Protein AF-A0A7J0CEJ4-F1 (afdb_monomer)

Radius of gyration: 19.07 Å; Cα contacts (8 Å, |Δi|>4): 218; chains: 1; bounding box: 50×30×47 Å

Secondary structure (DSSP, 8-state):
-HHHHHHHHHTT-SSPPP-SS---HHHHHHHHHHHHHTTS--SS---HHHHHHHHHHHHHHSPPP-SS---HHHHHHHHHHTT----S--SHHHHHHHHHHHHHHH-------S---HHHHHHHHHHHHHHH-----------HHHHHHHHHHHHTT--

Organism: NCBI:txid284028

InterPro domains:
  IPR002477 Peptidoglycan binding-like [PF01471] (6-53)
  IPR036365 PGBD-like superfamily [SSF47090] (5-55)
  IPR036365 PGBD-like superfamily [SSF47090] (94-152)
  IPR036366 PGBD superfamily [G3DSA:1.10.101.10] (2-55)
  IPR036366 PGBD superfamily [G3DSA:1.10.101.10] (56-94)
  IPR036366 PGBD superfamily [G3DSA:1.10.101.10] (95-155)

Nearest PDB structures (foldseek):
  5ao7-assembly1_A  TM=8.313E-01  e=5.476E-01  Pseudomonas aeruginosa

Structure (mmCIF, N/CA/C/O backbone):
data_AF-A0A7J0CEJ4-F1
#
_entry.id   AF-A0A7J0CEJ4-F1
#
loop_
_atom_site.group_PDB
_atom_site.id
_atom_site.type_symbol
_atom_site.label_atom_id
_atom_site.label_alt_id
_atom_site.label_comp_id
_atom_site.label_asym_id
_atom_site.label_entity_id
_atom_site.label_seq_id
_atom_site.pdbx_PDB_ins_code
_atom_site.Cartn_x
_atom_site.Cartn_y
_atom_site.Cartn_z
_atom_site.occupancy
_atom_site.B_iso_or_equiv
_atom_site.auth_seq_id
_atom_site.auth_comp_id
_atom_site.auth_asym_id
_atom_site.auth_atom_id
_atom_site.pdbx_PDB_model_num
ATOM 1 N N . MET A 1 1 ? 24.566 -3.683 -19.882 1.00 63.44 1 MET A N 1
ATOM 2 C CA . MET A 1 1 ? 24.357 -5.088 -20.297 1.00 63.44 1 MET A CA 1
ATOM 3 C C . MET A 1 1 ? 24.569 -6.061 -19.138 1.00 63.44 1 MET A C 1
ATOM 5 O O . MET A 1 1 ? 23.649 -6.805 -18.834 1.00 63.44 1 MET A O 1
ATOM 9 N N . ALA A 1 2 ? 25.689 -5.999 -18.405 1.00 83.50 2 ALA A N 1
ATOM 10 C CA . ALA A 1 2 ? 25.857 -6.785 -17.169 1.00 83.50 2 ALA A CA 1
ATOM 11 C C . ALA A 1 2 ? 24.815 -6.445 -16.075 1.00 83.50 2 ALA A C 1
ATOM 13 O O . ALA A 1 2 ? 24.331 -7.326 -15.368 1.00 83.50 2 ALA A O 1
ATOM 14 N N . ALA A 1 3 ? 24.411 -5.172 -15.974 1.00 83.81 3 ALA A N 1
ATOM 15 C CA . ALA A 1 3 ? 23.403 -4.723 -15.011 1.00 83.81 3 ALA A CA 1
ATOM 16 C C . ALA A 1 3 ? 22.040 -5.413 -15.202 1.00 83.81 3 ALA A C 1
ATOM 18 O O . ALA A 1 3 ? 21.422 -5.810 -14.222 1.00 83.81 3 ALA A O 1
ATOM 19 N N . GLN A 1 4 ? 21.607 -5.629 -16.447 1.00 89.44 4 GLN A N 1
ATOM 20 C CA . GLN A 1 4 ? 20.342 -6.300 -16.762 1.00 89.44 4 GLN A CA 1
ATOM 21 C C . GLN A 1 4 ? 20.363 -7.784 -16.369 1.00 89.44 4 GLN A C 1
ATOM 23 O O . GLN A 1 4 ? 19.417 -8.280 -15.767 1.00 89.44 4 GLN A O 1
ATOM 28 N N . GLN A 1 5 ? 21.461 -8.495 -16.645 1.00 91.06 5 GLN A N 1
ATOM 29 C CA . GLN A 1 5 ? 21.635 -9.886 -16.205 1.00 91.06 5 GLN A CA 1
ATOM 30 C C . GLN A 1 5 ? 21.633 -9.986 -14.669 1.00 91.06 5 GLN A C 1
ATOM 32 O O . GLN A 1 5 ? 20.987 -10.868 -14.103 1.00 91.06 5 GLN A O 1
ATOM 37 N N . SER A 1 6 ? 22.305 -9.045 -13.994 1.00 87.94 6 SER A N 1
ATOM 38 C CA . SER A 1 6 ? 22.296 -8.934 -12.530 1.00 87.94 6 SER A CA 1
ATOM 39 C C . SER A 1 6 ? 20.894 -8.651 -11.981 1.00 87.94 6 SER A C 1
ATOM 41 O O . SER A 1 6 ? 20.471 -9.302 -11.033 1.00 87.94 6 SER A O 1
ATOM 43 N N . ALA A 1 7 ? 20.136 -7.753 -12.614 1.00 86.25 7 ALA A N 1
ATOM 44 C CA . ALA A 1 7 ? 18.761 -7.429 -12.243 1.00 86.25 7 ALA A CA 1
ATOM 45 C C . ALA A 1 7 ? 17.827 -8.647 -12.342 1.00 86.25 7 ALA A C 1
ATOM 47 O O . ALA A 1 7 ? 17.112 -8.967 -11.394 1.00 86.25 7 ALA A O 1
ATOM 48 N N . VAL A 1 8 ? 17.891 -9.383 -13.456 1.00 90.12 8 VAL A N 1
ATOM 49 C CA . VAL A 1 8 ? 17.137 -10.632 -13.657 1.00 90.12 8 VAL A CA 1
ATOM 50 C C . VAL A 1 8 ? 17.461 -11.654 -12.561 1.00 90.12 8 VAL A C 1
ATOM 52 O O . VAL A 1 8 ? 16.554 -12.225 -11.951 1.00 90.12 8 VAL A O 1
ATOM 55 N N . ASN A 1 9 ? 18.749 -11.843 -12.260 1.00 88.88 9 ASN A N 1
ATOM 56 C CA . ASN A 1 9 ? 19.196 -12.730 -11.185 1.00 88.88 9 ASN A CA 1
ATOM 57 C C . ASN A 1 9 ? 18.748 -12.240 -9.799 1.00 88.88 9 ASN A C 1
ATOM 59 O O . ASN A 1 9 ? 18.334 -13.053 -8.973 1.00 88.88 9 ASN A O 1
ATOM 63 N N . GLY A 1 10 ? 18.791 -10.929 -9.553 1.00 82.25 10 GLY A N 1
ATOM 64 C CA . GLY A 1 10 ? 18.377 -10.289 -8.303 1.00 82.25 10 GLY A CA 1
ATOM 65 C C . GLY A 1 10 ? 16.899 -10.499 -7.988 1.00 82.25 10 GLY A C 1
ATOM 66 O O . GLY A 1 10 ? 16.532 -10.611 -6.822 1.00 82.25 10 GLY A O 1
ATOM 67 N N . LEU A 1 11 ? 16.059 -10.654 -9.015 1.00 79.62 11 LEU A N 1
ATOM 68 C CA . LEU A 1 11 ? 14.652 -11.016 -8.838 1.00 79.62 11 LEU A CA 1
ATOM 69 C C . LEU A 1 11 ? 14.418 -12.526 -8.656 1.00 79.62 11 LEU A C 1
ATOM 71 O O . LEU A 1 11 ? 13.266 -12.937 -8.493 1.00 79.62 11 LEU A O 1
ATOM 75 N N . GLY A 1 12 ? 15.461 -13.361 -8.669 1.00 83.94 12 GLY A N 1
ATOM 76 C CA . GLY A 1 12 ? 15.375 -14.800 -8.394 1.00 83.94 12 GLY A CA 1
ATOM 77 C C . GLY A 1 12 ? 15.167 -15.691 -9.622 1.00 83.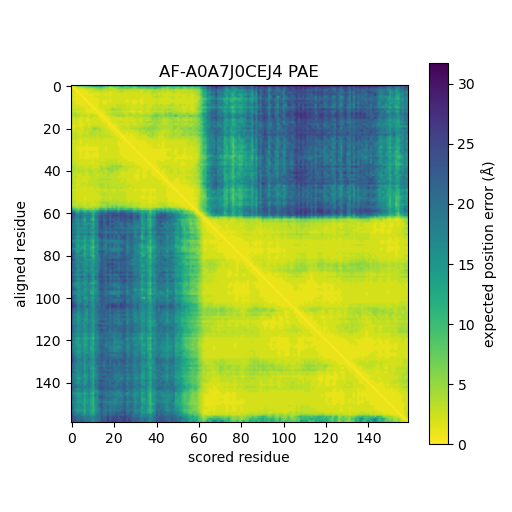94 12 GLY A C 1
ATOM 78 O O . GLY A 1 12 ? 14.591 -16.770 -9.494 1.00 83.94 12 GLY A O 1
ATOM 79 N N . TYR A 1 13 ? 15.592 -15.256 -10.812 1.00 87.38 13 TYR A N 1
ATOM 80 C CA . TYR A 1 13 ? 15.570 -16.098 -12.012 1.00 87.38 13 TYR A CA 1
ATOM 81 C C . TYR A 1 13 ? 16.442 -17.356 -11.845 1.00 87.38 13 TYR A C 1
ATOM 83 O O . TYR A 1 13 ? 17.561 -17.279 -11.331 1.00 87.38 13 TYR A O 1
ATOM 91 N N . SER A 1 14 ? 15.938 -18.513 -12.291 1.00 84.50 14 SER A N 1
ATOM 92 C CA . SER A 1 14 ? 16.633 -19.802 -12.198 1.00 84.50 14 SER A CA 1
ATOM 93 C C . SER A 1 14 ? 16.510 -20.603 -13.506 1.00 84.50 14 SER A C 1
ATOM 95 O O . SER A 1 14 ? 15.395 -20.740 -14.013 1.00 84.50 14 SER A O 1
ATOM 97 N N . PRO A 1 15 ? 17.613 -21.164 -14.045 1.00 85.62 15 PRO A N 1
ATOM 98 C CA . PRO A 1 15 ? 18.985 -21.047 -13.543 1.00 85.62 15 PRO A CA 1
ATOM 99 C C . PRO A 1 15 ? 19.537 -19.625 -13.714 1.00 85.62 15 PRO A C 1
ATOM 101 O O . PRO A 1 15 ? 19.190 -18.930 -14.670 1.00 85.62 15 PRO A O 1
ATOM 104 N N . GLN A 1 16 ? 20.404 -19.203 -12.788 1.00 88.19 16 GLN A N 1
ATOM 105 C CA . GLN A 1 16 ? 20.995 -17.865 -12.821 1.00 88.19 16 GLN A CA 1
ATOM 106 C C . GLN A 1 16 ? 21.764 -17.628 -14.126 1.00 88.19 16 GLN A C 1
ATOM 108 O O . GLN A 1 16 ? 22.455 -18.509 -14.641 1.00 88.19 16 GLN A O 1
ATOM 113 N N . LEU A 1 17 ? 21.649 -16.411 -14.648 1.00 90.69 17 LEU A N 1
ATOM 114 C CA . LEU A 1 17 ? 22.413 -15.947 -15.794 1.00 90.69 17 LEU A CA 1
ATOM 115 C C . LEU A 1 17 ? 23.872 -15.722 -15.400 1.00 90.69 17 LEU A C 1
ATOM 117 O O . LEU A 1 17 ? 24.159 -15.141 -14.352 1.00 90.69 17 LEU A O 1
ATOM 121 N N . THR A 1 18 ? 24.794 -16.105 -16.276 1.00 91.75 18 THR A N 1
ATOM 122 C CA . THR A 1 18 ? 26.175 -15.623 -16.209 1.00 91.75 18 THR A CA 1
ATOM 123 C C . THR A 1 18 ? 26.178 -14.112 -16.449 1.00 91.75 18 THR A C 1
ATOM 125 O O . THR A 1 18 ? 25.636 -13.644 -17.446 1.00 91.75 18 THR A O 1
ATOM 128 N N . VAL A 1 19 ? 26.753 -13.343 -15.520 1.00 89.19 19 VAL A N 1
ATOM 129 C CA . VAL A 1 19 ? 26.863 -11.879 -15.632 1.00 89.19 19 VAL A CA 1
ATOM 130 C C . VAL A 1 19 ? 28.146 -11.540 -16.392 1.00 89.19 19 VAL A C 1
ATOM 132 O O . VAL A 1 19 ? 29.142 -11.112 -15.817 1.00 89.19 19 VAL A O 1
ATOM 135 N N . ASP A 1 20 ? 28.137 -11.817 -17.689 1.00 88.19 20 ASP A N 1
ATOM 136 C CA . ASP A 1 20 ? 29.264 -11.621 -18.611 1.00 88.19 20 ASP A CA 1
ATOM 137 C C . ASP A 1 20 ? 29.093 -10.387 -19.515 1.00 88.19 20 ASP A C 1
ATOM 139 O O . ASP A 1 20 ? 30.005 -10.013 -20.249 1.00 88.19 20 ASP A O 1
ATOM 143 N N . GLY A 1 21 ? 27.930 -9.731 -19.461 1.00 87.69 21 GLY A N 1
ATOM 144 C CA . GLY A 1 21 ? 27.583 -8.607 -20.323 1.00 87.69 21 GLY A CA 1
ATOM 145 C C . GLY A 1 21 ? 27.244 -8.995 -21.766 1.00 87.69 21 GLY A C 1
ATOM 146 O O . GLY A 1 21 ? 27.025 -8.093 -22.577 1.00 87.69 21 GLY A O 1
ATOM 147 N N . ILE A 1 22 ? 27.170 -10.291 -22.085 1.00 89.19 22 ILE A N 1
ATOM 148 C CA . ILE A 1 22 ? 26.857 -10.813 -23.417 1.00 89.19 22 ILE A CA 1
ATOM 149 C C . ILE A 1 22 ? 25.350 -11.034 -23.542 1.00 89.19 22 ILE A C 1
ATOM 151 O O . ILE A 1 22 ? 24.734 -11.784 -22.785 1.00 89.19 22 ILE A O 1
ATOM 155 N N . TRP A 1 23 ? 24.742 -10.421 -24.557 1.00 86.38 23 TRP A N 1
ATOM 156 C CA . TRP A 1 23 ? 23.325 -10.625 -24.840 1.00 86.38 23 TRP A CA 1
ATOM 157 C C . TRP A 1 23 ? 23.098 -11.910 -25.647 1.00 86.38 23 TRP A C 1
ATOM 159 O O . TRP A 1 23 ? 23.086 -11.900 -26.876 1.00 86.38 23 TRP A O 1
ATOM 169 N N . GLY A 1 24 ? 22.946 -13.035 -24.948 1.00 89.56 24 GLY A N 1
ATOM 170 C CA . GLY A 1 24 ? 22.630 -14.334 -25.549 1.00 89.56 24 GLY A CA 1
ATOM 171 C C . GLY A 1 24 ? 21.165 -14.748 -25.378 1.00 89.56 24 GLY A C 1
ATOM 172 O O . GLY A 1 24 ? 20.397 -14.107 -24.661 1.00 89.56 24 GLY A O 1
ATOM 173 N N . ALA A 1 25 ? 20.793 -15.896 -25.956 1.00 90.38 25 ALA A N 1
ATOM 174 C CA . ALA A 1 25 ? 19.442 -16.466 -25.843 1.00 90.38 25 ALA A CA 1
ATOM 175 C C . ALA A 1 25 ? 18.978 -16.659 -24.384 1.00 90.38 25 ALA A C 1
ATOM 177 O O . ALA A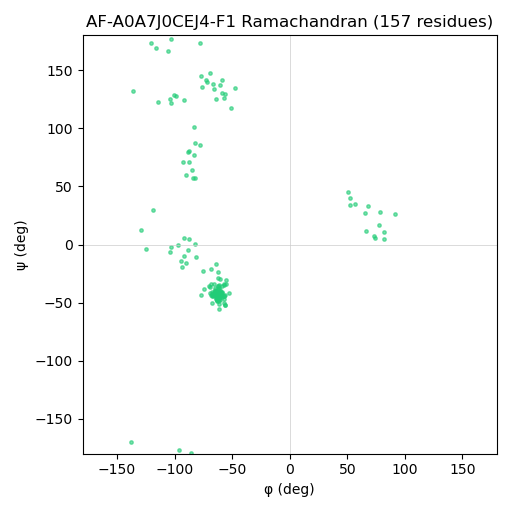 1 25 ? 17.795 -16.542 -24.078 1.00 90.38 25 ALA A O 1
ATOM 178 N N . ARG A 1 26 ? 19.915 -16.915 -23.459 1.00 90.12 26 ARG A N 1
ATOM 179 C CA . ARG A 1 26 ? 19.615 -17.003 -22.023 1.00 90.12 26 ARG A CA 1
ATOM 180 C C . ARG A 1 26 ? 19.249 -15.650 -21.418 1.00 90.12 26 ARG A C 1
ATOM 182 O O . ARG A 1 26 ? 18.321 -15.586 -20.620 1.00 90.12 26 ARG A O 1
ATOM 189 N N . THR A 1 27 ? 19.961 -14.588 -21.792 1.00 92.25 27 THR A N 1
ATOM 190 C CA . THR A 1 27 ? 19.667 -13.228 -21.331 1.00 92.25 27 THR A CA 1
ATOM 191 C C . THR A 1 27 ? 18.327 -12.752 -21.878 1.00 92.25 27 THR A C 1
ATOM 193 O O . THR A 1 27 ? 17.535 -12.243 -21.097 1.00 92.25 27 THR A O 1
ATOM 196 N N . ASP A 1 28 ? 18.021 -13.013 -23.153 1.00 93.50 28 ASP A N 1
ATOM 197 C CA . ASP A 1 28 ? 16.699 -12.725 -23.737 1.00 93.50 28 ASP A CA 1
ATOM 198 C C . ASP A 1 28 ? 15.567 -13.410 -22.951 1.00 93.50 28 ASP A C 1
ATOM 200 O O . ASP A 1 28 ? 14.654 -12.740 -22.467 1.00 93.50 28 ASP A O 1
ATOM 204 N N . ALA A 1 29 ? 15.677 -14.723 -22.713 1.00 93.56 29 ALA A N 1
ATOM 205 C CA . ALA A 1 29 ? 14.691 -15.467 -21.929 1.00 93.56 29 ALA A CA 1
ATOM 206 C C . ALA A 1 29 ? 14.539 -14.921 -20.496 1.00 93.56 29 ALA A C 1
ATOM 208 O O . ALA A 1 29 ? 13.422 -14.784 -19.994 1.00 93.56 29 ALA A O 1
ATOM 209 N N . GLY A 1 30 ? 15.653 -14.562 -19.851 1.00 94.06 30 GLY A N 1
ATOM 210 C CA . GLY A 1 30 ? 15.653 -13.967 -18.517 1.00 94.06 30 GLY A CA 1
ATOM 211 C C . GLY A 1 30 ? 14.994 -12.586 -18.466 1.00 94.06 30 GLY A C 1
ATOM 212 O O . GLY A 1 30 ? 14.247 -12.297 -17.532 1.00 94.06 30 GLY A O 1
ATOM 213 N N . VAL A 1 31 ? 15.207 -11.750 -19.486 1.00 94.19 31 VAL A N 1
ATOM 214 C CA . VAL A 1 31 ? 14.561 -10.434 -19.597 1.00 94.19 31 VAL A CA 1
ATOM 215 C C . VAL A 1 31 ? 13.064 -10.584 -19.848 1.00 94.19 31 VAL A C 1
ATOM 217 O O . VAL A 1 31 ? 12.288 -9.942 -19.151 1.00 94.19 31 VAL A O 1
ATOM 220 N N . ARG A 1 32 ? 12.630 -11.487 -20.737 1.00 93.75 32 ARG A N 1
ATOM 221 C CA . ARG A 1 32 ? 11.197 -11.783 -20.948 1.00 93.75 32 ARG A CA 1
ATOM 222 C C . ARG A 1 32 ? 10.511 -12.281 -19.680 1.00 93.75 32 ARG A C 1
ATOM 224 O O . ARG A 1 32 ? 9.381 -11.888 -19.375 1.00 93.75 32 ARG A O 1
ATOM 231 N N . TRP A 1 33 ? 11.197 -13.134 -18.923 1.00 92.88 33 TRP A N 1
ATOM 232 C CA . TRP A 1 33 ? 10.716 -13.579 -17.621 1.00 92.88 33 TRP A CA 1
ATOM 233 C C . TRP A 1 33 ? 10.584 -12.410 -16.640 1.00 92.88 33 TRP A C 1
ATOM 235 O O . TRP A 1 33 ? 9.537 -12.264 -16.010 1.00 92.88 33 TRP A O 1
ATOM 245 N N . LEU A 1 34 ? 11.602 -11.546 -16.543 1.00 90.69 34 LEU A N 1
ATOM 246 C CA . LEU A 1 34 ? 11.560 -10.370 -15.674 1.00 90.69 34 LEU A CA 1
ATOM 247 C C . LEU A 1 34 ? 10.428 -9.433 -16.087 1.00 90.69 34 LEU A C 1
ATOM 249 O O . LEU A 1 34 ? 9.667 -9.011 -15.231 1.00 90.69 34 LEU A O 1
ATOM 253 N N . GLN A 1 35 ? 10.262 -9.167 -17.381 1.00 92.81 35 GLN A N 1
ATOM 254 C CA . GLN A 1 35 ? 9.181 -8.343 -17.924 1.00 92.81 35 GLN A CA 1
ATOM 255 C C . GLN A 1 35 ? 7.804 -8.880 -17.532 1.00 92.81 35 GLN A C 1
ATOM 257 O O . GLN A 1 35 ? 6.969 -8.125 -17.041 1.00 92.81 35 GLN A O 1
ATOM 262 N N . THR A 1 36 ? 7.605 -10.197 -17.640 1.00 83.19 36 THR A N 1
ATOM 263 C CA . THR A 1 36 ? 6.378 -10.860 -17.169 1.00 83.19 36 THR A CA 1
ATOM 264 C C . THR A 1 36 ? 6.187 -10.662 -15.664 1.00 83.19 36 THR A C 1
ATOM 266 O O . THR A 1 36 ? 5.079 -10.400 -15.202 1.00 83.19 36 THR A O 1
ATOM 269 N N . LYS A 1 37 ? 7.273 -10.757 -14.889 1.00 78.75 37 LYS A N 1
ATOM 270 C CA . LYS A 1 37 ? 7.260 -10.618 -13.429 1.00 78.75 37 LYS A CA 1
ATOM 271 C C . LYS A 1 37 ? 6.962 -9.193 -12.959 1.00 78.75 37 LYS A C 1
ATOM 273 O O . LYS A 1 37 ? 6.268 -9.030 -11.961 1.00 78.75 37 LYS A O 1
ATOM 278 N N . VAL A 1 38 ? 7.463 -8.186 -13.671 1.00 78.31 38 VAL A N 1
ATOM 279 C CA . VAL A 1 38 ? 7.240 -6.762 -13.366 1.00 78.31 38 VAL A CA 1
ATOM 280 C C . VAL A 1 38 ? 6.026 -6.176 -14.101 1.00 78.31 38 VAL A C 1
ATOM 282 O O . VAL A 1 38 ? 5.765 -4.983 -13.999 1.00 78.31 38 VAL A O 1
ATOM 285 N N . GLY A 1 39 ? 5.262 -7.004 -14.822 1.00 79.25 39 GLY A N 1
ATOM 286 C CA . GLY A 1 39 ? 3.971 -6.624 -15.401 1.00 79.25 39 GLY A CA 1
ATOM 287 C C . GLY A 1 39 ? 4.038 -5.795 -16.687 1.00 79.25 39 GLY A C 1
ATOM 288 O O . GLY A 1 39 ? 3.113 -5.034 -16.959 1.00 79.25 39 GLY A O 1
ATOM 289 N N . VAL A 1 40 ? 5.094 -5.936 -17.492 1.00 85.62 40 VAL A N 1
ATOM 290 C CA . VAL A 1 40 ? 5.222 -5.294 -18.816 1.00 85.62 40 VAL A CA 1
ATOM 291 C C . VAL A 1 40 ? 5.277 -6.324 -19.944 1.00 85.62 40 VAL A C 1
ATOM 293 O O . VAL A 1 40 ? 5.409 -7.526 -19.710 1.00 85.62 40 VAL A O 1
ATOM 296 N N . ALA A 1 41 ? 5.164 -5.861 -21.193 1.00 88.50 41 ALA A N 1
ATOM 297 C CA . ALA A 1 41 ? 5.256 -6.726 -22.364 1.00 88.50 41 ALA A CA 1
ATOM 298 C C . ALA A 1 41 ? 6.589 -7.499 -22.382 1.00 88.50 41 ALA A C 1
ATOM 300 O O . ALA A 1 41 ? 7.663 -6.906 -22.313 1.00 88.50 41 ALA A O 1
ATOM 301 N N . ALA A 1 42 ? 6.509 -8.828 -22.486 1.00 91.69 42 ALA A N 1
ATOM 302 C CA . ALA A 1 42 ? 7.659 -9.733 -22.500 1.00 91.69 42 ALA A CA 1
ATOM 303 C C . ALA A 1 42 ? 8.302 -9.833 -23.897 1.00 91.69 42 ALA A C 1
ATOM 305 O O . ALA A 1 42 ? 8.379 -10.908 -24.505 1.00 91.69 42 ALA A O 1
ATOM 306 N N . ASP A 1 43 ? 8.720 -8.690 -24.437 1.00 89.44 43 ASP A N 1
ATOM 307 C CA . ASP A 1 43 ? 9.303 -8.563 -25.776 1.00 89.44 43 ASP A CA 1
ATOM 308 C C . ASP A 1 43 ? 10.800 -8.919 -25.838 1.00 89.44 43 ASP A C 1
ATOM 310 O O . ASP A 1 43 ? 11.334 -9.119 -26.930 1.00 89.44 43 ASP A O 1
ATOM 314 N N . GLY A 1 44 ? 11.452 -9.083 -24.683 1.00 90.12 44 GLY A N 1
ATOM 315 C CA . GLY A 1 44 ? 12.879 -9.374 -24.552 1.00 90.12 44 GLY A CA 1
ATOM 316 C C . GLY A 1 44 ? 13.766 -8.136 -24.667 1.00 90.12 44 GLY A C 1
ATOM 317 O O . GLY A 1 44 ? 14.986 -8.264 -24.636 1.00 90.12 44 GLY A O 1
ATOM 318 N N . LEU A 1 45 ? 13.187 -6.938 -24.773 1.00 91.50 45 LEU A N 1
ATOM 319 C CA . LEU A 1 45 ? 13.907 -5.681 -24.927 1.00 91.50 45 LEU A CA 1
ATOM 320 C C . LEU A 1 45 ? 13.946 -4.897 -23.613 1.00 91.50 45 LEU A C 1
ATOM 322 O O . LEU A 1 45 ? 12.935 -4.478 -23.044 1.00 91.50 45 LEU A O 1
ATOM 326 N N . TRP A 1 46 ? 15.155 -4.603 -23.145 1.00 88.19 46 TRP A N 1
ATOM 327 C CA . TRP A 1 46 ? 15.336 -3.734 -21.987 1.00 88.19 46 TRP A CA 1
ATOM 328 C C . TRP A 1 46 ? 15.303 -2.256 -22.394 1.00 88.19 46 TRP A C 1
ATOM 330 O O . TRP A 1 46 ? 16.338 -1.603 -22.523 1.00 88.19 46 TRP A O 1
ATOM 340 N N . GLY A 1 47 ? 14.098 -1.744 -22.645 1.00 89.75 47 GLY A N 1
ATOM 341 C CA . GLY A 1 47 ? 13.840 -0.330 -22.924 1.00 89.75 47 GLY A CA 1
ATOM 342 C C . GLY A 1 47 ? 13.395 0.470 -21.690 1.00 89.75 47 GLY A C 1
ATOM 343 O O . GLY A 1 47 ? 13.279 -0.089 -20.598 1.00 89.75 47 GLY A O 1
ATOM 344 N N . PRO A 1 48 ? 13.074 1.769 -21.858 1.00 89.25 48 PRO A N 1
ATOM 345 C CA . PRO A 1 48 ? 12.631 2.640 -20.765 1.00 89.25 48 PRO A CA 1
ATOM 346 C C . PRO A 1 48 ? 11.417 2.113 -19.991 1.00 89.25 48 PRO A C 1
ATOM 348 O O . PRO A 1 48 ? 11.340 2.301 -18.784 1.00 89.25 48 PRO A O 1
ATOM 351 N N . ALA A 1 49 ? 10.488 1.422 -20.662 1.00 81.19 49 ALA A N 1
ATOM 352 C CA . ALA A 1 49 ? 9.327 0.815 -20.011 1.00 81.19 49 ALA A CA 1
ATOM 353 C C . ALA A 1 49 ? 9.725 -0.339 -19.073 1.00 81.19 49 ALA A C 1
ATOM 355 O O . ALA A 1 49 ? 9.256 -0.397 -17.940 1.00 81.19 49 ALA A O 1
ATOM 356 N N . THR A 1 50 ? 10.627 -1.219 -19.521 1.00 90.19 50 THR A N 1
ATOM 357 C CA . THR A 1 50 ? 11.173 -2.317 -18.706 1.00 90.19 50 THR A CA 1
ATOM 358 C C . THR A 1 50 ? 11.975 -1.775 -17.527 1.00 90.19 50 THR A C 1
ATOM 360 O O . THR A 1 50 ? 11.803 -2.249 -16.411 1.00 90.19 50 THR A O 1
ATOM 363 N N . GLU A 1 51 ? 12.805 -0.754 -17.751 1.00 85.88 51 GLU A N 1
ATOM 364 C CA . GLU A 1 51 ? 13.583 -0.085 -16.701 1.00 85.88 51 GLU A CA 1
ATOM 365 C C . GLU A 1 51 ? 12.670 0.573 -15.655 1.00 85.88 51 GLU A C 1
ATOM 367 O O . GLU A 1 51 ? 12.856 0.375 -14.458 1.00 85.88 51 GLU A O 1
ATOM 372 N N . ALA A 1 52 ? 11.645 1.314 -16.088 1.00 78.62 52 ALA A N 1
ATOM 373 C CA . ALA A 1 52 ? 10.691 1.948 -15.184 1.00 78.62 52 ALA A CA 1
ATOM 374 C C . ALA A 1 52 ? 9.900 0.916 -14.370 1.00 78.62 52 ALA A C 1
ATOM 376 O O . ALA A 1 52 ? 9.749 1.088 -13.167 1.00 78.62 52 ALA A O 1
ATOM 377 N N . ALA A 1 53 ? 9.441 -0.171 -14.996 1.00 78.00 53 ALA A N 1
ATOM 378 C CA . ALA A 1 53 ? 8.721 -1.233 -14.301 1.00 78.00 53 ALA A CA 1
ATOM 379 C C . ALA A 1 53 ? 9.623 -2.050 -13.371 1.00 78.00 53 ALA A C 1
ATOM 381 O O . ALA A 1 53 ? 9.188 -2.443 -12.297 1.00 78.00 53 ALA A O 1
ATOM 382 N N . TYR A 1 54 ? 10.885 -2.274 -13.743 1.00 82.44 54 TYR A N 1
ATOM 383 C CA . TYR A 1 54 ? 11.875 -2.886 -12.862 1.00 82.44 54 TYR A CA 1
ATOM 384 C C . TYR A 1 54 ? 12.139 -2.016 -11.633 1.00 82.44 54 TYR A C 1
ATOM 386 O O . TYR A 1 54 ? 12.073 -2.523 -10.519 1.00 82.44 54 TYR A O 1
ATOM 394 N N . ASN A 1 55 ? 12.369 -0.715 -11.817 1.00 80.50 55 ASN A N 1
ATOM 395 C CA . ASN A 1 55 ? 12.573 0.206 -10.701 1.00 80.50 55 ASN A CA 1
ATOM 396 C C . ASN A 1 55 ? 11.307 0.347 -9.850 1.00 80.50 55 ASN A C 1
ATOM 398 O O . ASN A 1 55 ? 11.406 0.275 -8.636 1.00 80.50 55 ASN A O 1
ATOM 402 N N . ALA A 1 56 ? 10.118 0.417 -10.454 1.00 71.25 56 ALA A N 1
ATOM 403 C CA . ALA A 1 56 ? 8.857 0.382 -9.716 1.00 71.25 56 ALA A CA 1
ATOM 404 C C . ALA A 1 56 ? 8.705 -0.925 -8.927 1.00 71.25 56 ALA A C 1
ATOM 406 O O . ALA A 1 56 ? 8.375 -0.888 -7.752 1.00 71.25 56 ALA A O 1
ATOM 407 N N . TYR A 1 57 ? 9.022 -2.076 -9.520 1.00 74.75 57 TYR A N 1
ATOM 408 C CA . TYR A 1 57 ? 8.995 -3.367 -8.835 1.00 74.75 57 TYR A CA 1
ATOM 409 C C . TYR A 1 57 ? 10.005 -3.427 -7.678 1.00 74.75 57 TYR A C 1
ATOM 411 O O . TYR A 1 57 ? 9.706 -3.980 -6.618 1.00 74.75 57 TYR A O 1
ATOM 419 N N . LEU A 1 58 ? 11.201 -2.861 -7.858 1.00 70.69 58 LEU A N 1
ATOM 420 C CA . LEU A 1 58 ? 12.198 -2.742 -6.797 1.00 70.69 58 LEU A CA 1
ATOM 421 C 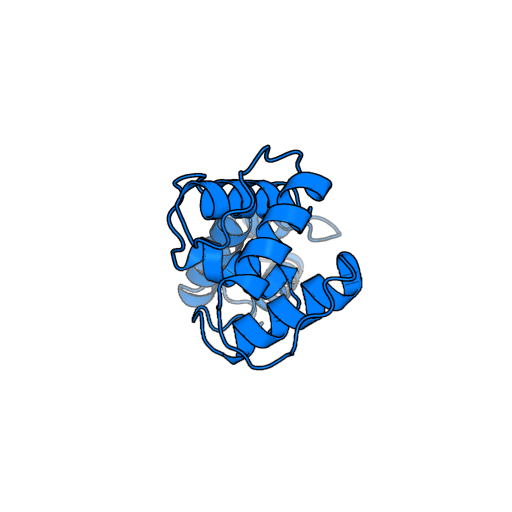C . LEU A 1 58 ? 11.753 -1.778 -5.700 1.00 70.69 58 LEU A C 1
ATOM 423 O O . LEU A 1 58 ? 11.944 -2.099 -4.535 1.00 70.69 58 LEU A O 1
ATOM 427 N N . ASP A 1 59 ? 11.145 -0.648 -6.046 1.00 63.44 59 ASP A N 1
ATOM 428 C CA . ASP A 1 59 ? 10.613 0.337 -5.104 1.00 63.44 59 ASP A CA 1
ATOM 429 C C . ASP A 1 59 ? 9.403 -0.227 -4.345 1.00 63.44 59 ASP A C 1
ATOM 431 O O . ASP A 1 59 ? 9.243 0.011 -3.152 1.00 63.44 59 ASP A O 1
ATOM 435 N N . GLU A 1 60 ? 8.598 -1.060 -4.994 1.00 56.25 60 GLU A N 1
ATOM 436 C CA . GLU A 1 60 ? 7.487 -1.801 -4.400 1.00 56.25 60 GLU A CA 1
ATOM 437 C C . GLU A 1 60 ? 7.942 -2.995 -3.542 1.00 56.25 60 GLU A C 1
ATOM 439 O O . GLU A 1 60 ? 7.194 -3.449 -2.675 1.00 56.25 60 GLU A O 1
ATOM 444 N N . GLY A 1 61 ? 9.151 -3.515 -3.786 1.00 52.53 61 GLY A N 1
ATOM 445 C CA . GLY A 1 61 ? 9.856 -4.480 -2.936 1.00 52.53 61 GLY A CA 1
ATOM 446 C C . GLY A 1 61 ? 10.781 -3.823 -1.906 1.00 52.53 61 GLY A C 1
ATOM 447 O O . GLY A 1 61 ? 11.289 -4.496 -1.003 1.00 52.53 61 GLY A O 1
ATOM 448 N N . SER A 1 62 ? 10.997 -2.513 -2.021 1.00 56.06 62 SER A N 1
ATOM 449 C CA . SER A 1 62 ? 11.737 -1.723 -1.058 1.00 56.06 62 SER A CA 1
ATOM 450 C C . SER A 1 62 ? 10.832 -1.486 0.141 1.00 56.06 62 SER A C 1
ATOM 452 O O . SER A 1 62 ? 9.635 -1.221 0.033 1.00 56.06 62 SER A O 1
ATOM 454 N N . ARG A 1 63 ? 11.410 -1.665 1.322 1.00 71.94 63 ARG A N 1
ATOM 455 C CA . ARG A 1 63 ? 10.733 -1.455 2.594 1.00 71.94 63 ARG A CA 1
ATOM 456 C C . ARG A 1 63 ? 10.077 -0.065 2.570 1.00 71.94 63 ARG A C 1
ATOM 458 O O . ARG A 1 63 ? 10.790 0.930 2.478 1.00 71.94 63 ARG A O 1
ATOM 465 N N . LEU A 1 64 ? 8.749 0.002 2.669 1.00 82.56 64 LEU A N 1
ATOM 466 C CA . LEU A 1 64 ? 7.988 1.244 2.783 1.00 82.56 64 LEU A CA 1
ATOM 467 C C . LEU A 1 64 ? 8.631 2.139 3.844 1.00 82.56 64 LEU A C 1
ATOM 469 O O . LEU A 1 64 ? 8.929 1.674 4.953 1.00 82.56 64 LEU A O 1
ATOM 473 N N . ALA A 1 65 ? 8.788 3.425 3.533 1.00 84.62 65 ALA A N 1
ATOM 474 C CA . ALA A 1 65 ? 9.116 4.417 4.544 1.00 84.62 65 ALA A CA 1
ATOM 475 C C . ALA A 1 65 ? 8.023 4.412 5.625 1.00 84.62 65 ALA A C 1
ATOM 477 O O . ALA A 1 65 ? 6.834 4.452 5.322 1.00 84.62 65 ALA A O 1
ATOM 478 N N . VAL A 1 66 ? 8.421 4.344 6.897 1.00 89.75 66 VAL A N 1
ATOM 479 C CA . VAL A 1 66 ? 7.491 4.326 8.041 1.00 89.75 66 VAL A CA 1
ATOM 480 C C . VAL A 1 66 ? 7.226 5.764 8.490 1.00 89.75 66 VAL A C 1
ATOM 482 O O . VAL A 1 66 ? 7.552 6.188 9.602 1.00 89.75 66 VAL A O 1
ATOM 485 N N . ASP A 1 67 ? 6.694 6.555 7.569 1.00 86.69 67 ASP A N 1
ATOM 486 C CA . ASP A 1 67 ? 6.473 7.992 7.725 1.00 86.69 67 ASP A CA 1
ATOM 487 C C . ASP A 1 67 ? 5.091 8.322 8.314 1.00 86.69 67 ASP A C 1
ATOM 489 O O . ASP A 1 67 ? 4.897 9.402 8.874 1.00 86.69 67 ASP A O 1
ATOM 493 N N . GLY A 1 68 ? 4.156 7.368 8.308 1.00 93.00 68 GLY A N 1
ATOM 494 C CA . GLY A 1 68 ? 2.774 7.590 8.730 1.00 93.00 68 GLY A CA 1
ATOM 495 C C . GLY A 1 68 ? 1.925 8.311 7.693 1.00 93.00 68 GLY A C 1
ATOM 496 O O . GLY A 1 68 ? 0.858 8.815 8.039 1.00 93.00 68 GLY A O 1
ATOM 497 N N . VAL A 1 69 ? 2.380 8.352 6.442 1.00 92.12 69 VAL A N 1
ATOM 498 C CA . VAL A 1 69 ? 1.660 8.917 5.308 1.00 92.12 69 VAL A CA 1
ATOM 499 C C . VAL A 1 69 ? 1.095 7.787 4.460 1.00 92.12 69 VAL A C 1
ATOM 501 O O . VAL A 1 69 ? 1.791 6.885 3.989 1.00 92.12 69 VAL A O 1
ATOM 504 N N . PHE A 1 70 ? -0.214 7.829 4.237 1.00 91.12 70 PHE A N 1
ATOM 505 C CA . PHE A 1 70 ? -0.883 6.851 3.390 1.00 91.12 70 PHE A CA 1
ATOM 506 C C . PHE A 1 70 ? -0.792 7.265 1.915 1.00 91.12 70 PHE A C 1
ATOM 508 O O . PHE A 1 70 ? -1.783 7.620 1.285 1.00 91.12 70 PHE A O 1
ATOM 515 N N . GLY A 1 71 ? 0.441 7.305 1.406 1.00 86.31 71 GLY A N 1
ATOM 516 C CA . GLY A 1 71 ? 0.757 7.679 0.030 1.00 86.31 71 GLY A CA 1
ATOM 517 C C . GLY A 1 71 ? 0.679 6.509 -0.960 1.00 86.31 71 GLY A C 1
ATOM 518 O O . GLY A 1 71 ? 0.406 5.376 -0.554 1.00 86.31 71 GLY A O 1
ATOM 519 N N . PRO A 1 72 ? 0.976 6.756 -2.251 1.00 81.81 72 PRO A N 1
ATOM 520 C CA . PRO A 1 72 ? 0.820 5.774 -3.329 1.00 81.81 72 PRO A CA 1
ATOM 521 C C . PRO A 1 72 ? 1.517 4.432 -3.070 1.00 81.81 72 PRO A C 1
ATOM 523 O O . PRO A 1 72 ? 0.920 3.382 -3.280 1.00 81.81 72 PRO A O 1
ATOM 526 N N . ALA A 1 73 ? 2.740 4.447 -2.531 1.00 82.56 73 ALA A N 1
ATOM 527 C CA . ALA A 1 73 ? 3.464 3.219 -2.194 1.00 82.56 73 ALA A CA 1
ATOM 528 C C . ALA A 1 73 ? 2.728 2.389 -1.125 1.00 82.56 73 ALA A C 1
ATOM 530 O O . ALA A 1 73 ? 2.530 1.185 -1.291 1.00 82.56 73 ALA A O 1
ATOM 531 N N . THR A 1 74 ? 2.251 3.038 -0.053 1.00 88.88 74 THR A N 1
ATOM 532 C CA . THR A 1 74 ? 1.471 2.375 1.003 1.00 88.88 74 THR A CA 1
ATOM 533 C C . THR A 1 74 ? 0.137 1.852 0.461 1.00 88.88 74 THR A C 1
ATOM 535 O O . THR A 1 74 ? -0.279 0.757 0.841 1.00 88.88 74 THR A O 1
ATOM 538 N N . VAL A 1 75 ? -0.518 2.585 -0.449 1.00 91.38 75 VAL A N 1
ATOM 539 C CA . VAL A 1 75 ? -1.765 2.160 -1.112 1.00 91.38 75 VAL A CA 1
ATOM 540 C C . VAL A 1 75 ? -1.539 0.885 -1.917 1.00 91.38 75 VAL A C 1
ATOM 542 O O . VAL A 1 75 ? -2.196 -0.119 -1.643 1.00 91.38 75 VAL A O 1
ATOM 545 N N . THR A 1 76 ? -0.579 0.891 -2.843 1.00 86.00 76 THR A N 1
ATOM 546 C CA . THR A 1 76 ? -0.265 -0.265 -3.693 1.00 86.00 76 THR A CA 1
ATOM 547 C C . THR A 1 76 ? 0.116 -1.483 -2.855 1.00 86.00 76 THR A C 1
ATOM 549 O O . THR A 1 76 ? -0.400 -2.578 -3.079 1.00 86.00 76 THR A O 1
ATOM 552 N N . ALA A 1 77 ? 0.962 -1.301 -1.837 1.00 86.00 77 ALA A N 1
ATOM 553 C CA . ALA A 1 77 ? 1.355 -2.383 -0.939 1.00 86.00 77 ALA A CA 1
ATOM 554 C C . ALA A 1 77 ? 0.161 -2.947 -0.151 1.00 86.00 77 ALA A C 1
ATOM 556 O O . ALA A 1 77 ? 0.003 -4.165 -0.054 1.00 86.00 77 ALA A O 1
ATOM 557 N N . THR A 1 78 ? -0.722 -2.079 0.354 1.00 91.06 78 THR A N 1
ATOM 558 C CA . THR A 1 78 ? -1.944 -2.506 1.053 1.00 91.06 78 THR A CA 1
ATOM 559 C C . THR A 1 78 ? -2.866 -3.283 0.119 1.00 91.06 78 THR A C 1
ATOM 561 O O . THR A 1 78 ? -3.335 -4.350 0.499 1.00 91.06 78 THR A O 1
ATOM 564 N N . GLN A 1 79 ? -3.089 -2.796 -1.106 1.00 92.31 79 GLN A N 1
ATOM 565 C CA . GLN A 1 79 ? -3.929 -3.456 -2.111 1.00 92.31 79 GLN A CA 1
ATOM 566 C C . GLN A 1 79 ? -3.436 -4.870 -2.450 1.00 92.31 79 GLN A C 1
ATOM 568 O O . GLN A 1 79 ? -4.245 -5.796 -2.515 1.00 92.31 79 GLN A O 1
ATOM 573 N N . ARG A 1 80 ? -2.116 -5.062 -2.583 1.00 85.50 80 ARG A N 1
ATOM 574 C CA . ARG A 1 80 ? -1.518 -6.396 -2.771 1.00 85.50 80 ARG A CA 1
ATOM 575 C C . ARG A 1 80 ? -1.789 -7.308 -1.593 1.00 85.50 80 ARG A C 1
ATOM 577 O O . ARG A 1 80 ? -2.257 -8.425 -1.785 1.00 85.50 80 ARG A O 1
ATOM 584 N N . ALA A 1 81 ? -1.498 -6.827 -0.389 1.00 87.00 81 ALA A N 1
ATOM 585 C CA . ALA A 1 81 ? -1.617 -7.626 0.822 1.00 87.00 81 ALA A CA 1
ATOM 586 C C . ALA A 1 81 ? -3.060 -8.087 1.084 1.00 87.00 81 ALA A C 1
ATOM 588 O O . ALA A 1 81 ? -3.277 -9.223 1.492 1.00 87.00 81 ALA A O 1
ATOM 589 N N . ILE A 1 82 ? -4.053 -7.251 0.768 1.00 89.69 82 ILE A N 1
ATOM 590 C CA . ILE A 1 82 ? -5.477 -7.604 0.899 1.00 89.69 82 ILE A CA 1
ATOM 591 C C . ILE A 1 82 ? -6.058 -8.297 -0.349 1.00 89.69 82 ILE A C 1
ATOM 593 O O . ILE A 1 82 ? -7.265 -8.536 -0.409 1.00 89.69 82 ILE A O 1
ATOM 597 N N . GLY A 1 83 ? -5.231 -8.600 -1.356 1.00 85.31 83 GLY A N 1
ATOM 598 C CA . GLY A 1 83 ? -5.617 -9.377 -2.536 1.00 85.31 83 GLY A CA 1
ATOM 599 C C . GLY A 1 83 ? -6.610 -8.687 -3.477 1.00 85.31 83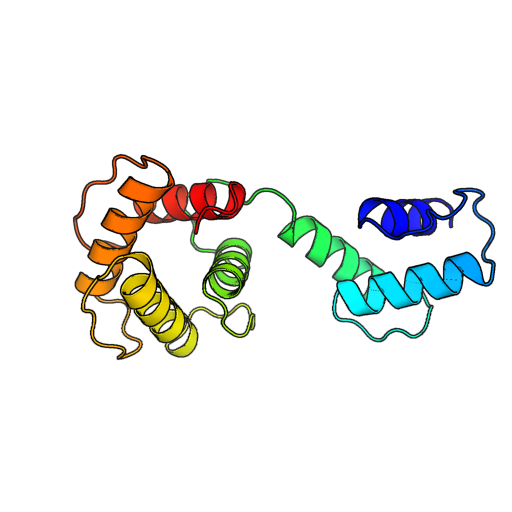 GLY A C 1
ATOM 600 O O . GLY A 1 83 ? -7.451 -9.362 -4.072 1.00 85.31 83 GLY A O 1
ATOM 601 N N . VAL A 1 84 ? -6.549 -7.358 -3.611 1.00 87.31 84 VAL A N 1
ATOM 602 C CA . VAL A 1 84 ? -7.339 -6.608 -4.607 1.00 87.31 84 VAL A CA 1
ATOM 603 C C . VAL A 1 84 ? -6.471 -6.138 -5.771 1.00 87.31 84 VAL A C 1
ATOM 605 O O . VAL A 1 84 ? -5.244 -6.153 -5.701 1.00 87.31 84 VAL A O 1
ATOM 608 N N . THR A 1 85 ? -7.115 -5.704 -6.856 1.00 83.25 85 THR A N 1
ATOM 609 C CA . THR A 1 85 ? -6.426 -5.067 -7.981 1.00 83.25 85 THR A CA 1
ATOM 610 C C . THR A 1 85 ? -5.621 -3.862 -7.499 1.00 83.25 85 THR A C 1
ATOM 612 O O . THR A 1 85 ? -6.141 -2.992 -6.804 1.00 83.25 85 THR A O 1
ATOM 615 N N . THR A 1 86 ? -4.348 -3.817 -7.880 1.00 81.44 86 THR A N 1
ATOM 616 C CA . THR A 1 86 ? -3.433 -2.719 -7.569 1.00 81.44 86 THR A CA 1
ATOM 617 C C . THR A 1 86 ? -3.534 -1.643 -8.633 1.00 81.44 86 THR A C 1
ATOM 619 O O . THR A 1 86 ? -2.733 -1.603 -9.565 1.00 81.44 86 THR A O 1
ATOM 622 N N . ASP A 1 87 ? -4.552 -0.802 -8.516 1.00 76.44 87 ASP A N 1
ATOM 623 C CA . ASP A 1 87 ? -4.721 0.378 -9.367 1.00 76.44 87 ASP A CA 1
ATOM 624 C C . ASP A 1 87 ? -4.006 1.620 -8.801 1.00 76.44 87 ASP A C 1
ATOM 626 O O . ASP A 1 87 ? -3.977 2.662 -9.453 1.00 76.44 87 ASP A O 1
ATOM 630 N N . GLY A 1 88 ? -3.421 1.520 -7.599 1.00 80.75 88 GLY A N 1
ATOM 631 C CA . GLY A 1 88 ? -2.734 2.623 -6.926 1.00 80.75 88 GLY A CA 1
ATOM 632 C C . GLY A 1 88 ? -3.681 3.686 -6.361 1.00 80.75 88 GLY A C 1
ATOM 633 O O . GLY A 1 88 ? -3.221 4.717 -5.869 1.00 80.75 88 GLY A O 1
ATOM 634 N N . VAL A 1 89 ? -4.995 3.447 -6.399 1.00 86.19 89 VAL A N 1
ATOM 635 C CA . VAL A 1 89 ? -6.032 4.368 -5.937 1.00 86.19 89 VAL A CA 1
ATOM 636 C C . VAL A 1 89 ? -6.753 3.773 -4.731 1.00 86.19 89 VAL A C 1
ATOM 638 O O . VAL A 1 89 ? -7.361 2.701 -4.768 1.00 86.19 89 VAL A O 1
ATOM 641 N N . TRP A 1 90 ? -6.741 4.497 -3.614 1.00 91.25 90 TRP A N 1
ATOM 642 C CA . TRP A 1 90 ? -7.513 4.080 -2.451 1.00 91.25 90 TRP A CA 1
ATOM 643 C C . TRP A 1 90 ? -8.970 4.524 -2.575 1.00 91.25 90 TRP A C 1
ATOM 645 O O . TRP A 1 90 ? -9.301 5.682 -2.333 1.00 91.25 90 TRP A O 1
ATOM 655 N N . GLY A 1 91 ? -9.842 3.590 -2.954 1.00 93.88 91 GLY A N 1
ATOM 656 C CA . GLY A 1 91 ? -11.275 3.827 -3.112 1.00 93.88 91 GLY A CA 1
ATOM 657 C C . GLY A 1 91 ? -12.147 2.698 -2.550 1.00 93.88 91 GLY A C 1
ATOM 658 O O . GLY A 1 91 ? -11.637 1.779 -1.900 1.00 93.88 91 GLY A O 1
ATOM 659 N N . PRO A 1 92 ? -13.465 2.719 -2.827 1.00 96.38 92 PRO A N 1
ATOM 660 C CA . PRO A 1 92 ? -14.420 1.775 -2.242 1.00 96.38 92 PRO A CA 1
ATOM 661 C C . PRO A 1 92 ? -14.086 0.302 -2.501 1.00 96.38 92 PRO A C 1
ATOM 663 O O . PRO A 1 92 ? -14.298 -0.542 -1.634 1.00 96.38 92 PRO A O 1
ATOM 666 N N . ALA A 1 93 ? -13.526 -0.031 -3.669 1.00 94.06 93 ALA A N 1
ATOM 667 C CA . ALA A 1 93 ? -13.099 -1.397 -3.979 1.00 94.06 93 ALA A CA 1
ATOM 668 C C . ALA A 1 93 ? -11.980 -1.879 -3.037 1.00 94.06 93 ALA A C 1
ATOM 670 O O . ALA A 1 93 ? -12.064 -2.981 -2.486 1.00 94.06 93 ALA A O 1
ATOM 671 N N . SER A 1 94 ? -10.983 -1.026 -2.791 1.00 95.44 94 SER A N 1
ATOM 672 C CA . SER A 1 94 ? -9.883 -1.277 -1.855 1.00 95.44 94 SER A CA 1
ATOM 673 C C . SER A 1 94 ? -10.399 -1.432 -0.424 1.00 95.44 94 SER A C 1
ATOM 675 O O . SER A 1 94 ? -10.027 -2.379 0.269 1.00 95.44 94 SER A O 1
ATOM 677 N N . VAL A 1 95 ? -11.341 -0.579 -0.006 1.00 97.50 95 VAL A N 1
ATOM 678 C CA . VAL A 1 95 ? -11.955 -0.658 1.328 1.00 97.50 95 VAL A CA 1
ATOM 679 C C . VAL A 1 95 ? -12.776 -1.941 1.497 1.00 97.50 95 VAL A C 1
ATOM 681 O O . VAL A 1 95 ? -12.627 -2.619 2.511 1.00 97.50 95 VAL A O 1
ATOM 684 N N . ARG A 1 96 ? -13.566 -2.354 0.496 1.00 97.44 96 ARG A N 1
ATOM 685 C CA . ARG A 1 96 ? -14.280 -3.648 0.525 1.00 97.44 96 ARG A CA 1
ATOM 686 C C . ARG A 1 96 ? -13.315 -4.829 0.593 1.00 97.44 96 ARG A C 1
ATOM 688 O O . ARG A 1 96 ? -13.600 -5.826 1.256 1.00 97.44 96 ARG A O 1
ATOM 695 N N . GLY A 1 97 ? -12.179 -4.738 -0.098 1.00 96.25 97 GLY A N 1
ATOM 696 C CA . GLY A 1 97 ? -11.074 -5.688 0.029 1.00 96.25 97 GLY A CA 1
ATOM 697 C C . GLY A 1 97 ? -10.589 -5.795 1.468 1.00 96.25 97 GLY A C 1
ATOM 698 O O . GLY A 1 97 ? -10.589 -6.882 2.039 1.00 96.25 97 GLY A O 1
ATOM 699 N N . LEU A 1 98 ? -10.283 -4.652 2.081 1.00 96.50 98 LEU A N 1
ATOM 700 C CA . LEU A 1 98 ? -9.790 -4.581 3.451 1.00 96.50 98 LEU A CA 1
ATOM 701 C C . LEU A 1 98 ? -10.818 -5.118 4.453 1.00 96.50 98 LEU A C 1
ATOM 703 O O . LEU A 1 98 ? -10.469 -5.893 5.336 1.00 96.50 98 LEU A O 1
ATOM 707 N N . GLN A 1 99 ? -12.092 -4.756 4.310 1.00 97.94 99 GLN A N 1
ATOM 708 C CA . GLN A 1 99 ? -13.168 -5.252 5.171 1.00 97.94 99 GLN A CA 1
ATOM 709 C C . GLN A 1 99 ? -13.307 -6.775 5.082 1.00 97.94 99 GLN A C 1
ATOM 711 O O . GLN A 1 99 ? -13.403 -7.439 6.113 1.00 97.94 99 GLN A O 1
ATOM 716 N N . ARG A 1 100 ? -13.252 -7.351 3.871 1.00 97.31 100 ARG A N 1
ATOM 717 C CA . ARG A 1 100 ? -13.244 -8.812 3.685 1.00 97.31 100 ARG A CA 1
ATOM 718 C C . ARG A 1 100 ? -12.017 -9.452 4.320 1.00 97.31 100 ARG A C 1
ATOM 720 O O . ARG A 1 100 ? -12.163 -10.435 5.038 1.00 97.31 100 ARG A O 1
ATOM 727 N N . HIS A 1 101 ? -10.840 -8.870 4.112 1.00 95.56 101 HIS 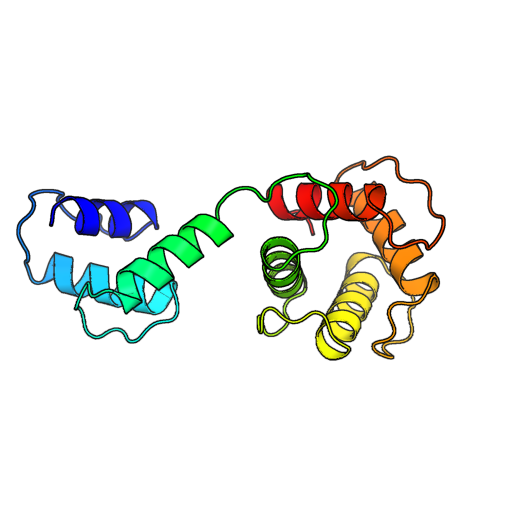A N 1
ATOM 728 C CA . HIS A 1 101 ? -9.594 -9.334 4.719 1.00 95.56 101 HIS A CA 1
ATOM 729 C C . HIS A 1 101 ? -9.694 -9.369 6.247 1.00 95.56 101 HIS A C 1
ATOM 731 O O . HIS A 1 101 ? -9.452 -10.399 6.869 1.00 95.56 101 HIS A O 1
ATOM 737 N N . LEU A 1 102 ? -10.146 -8.278 6.867 1.00 96.25 102 LEU A N 1
ATOM 738 C CA . LEU A 1 102 ? -10.332 -8.192 8.316 1.00 96.25 102 LEU A CA 1
ATOM 739 C C . LEU A 1 102 ? -11.432 -9.139 8.821 1.00 96.25 102 LEU A C 1
ATOM 741 O O . LEU A 1 102 ? -11.310 -9.705 9.906 1.00 96.25 102 LEU A O 1
ATOM 745 N N . ASN A 1 103 ? -12.493 -9.373 8.057 1.00 96.00 103 ASN A N 1
ATOM 746 C CA . ASN A 1 103 ? -13.484 -10.381 8.427 1.00 96.00 103 ASN A CA 1
ATOM 747 C C . ASN A 1 103 ? -12.879 -11.787 8.439 1.00 96.00 103 ASN A C 1
ATOM 749 O O . ASN A 1 103 ? -13.053 -12.502 9.423 1.00 96.00 103 ASN A O 1
ATOM 753 N N . THR A 1 104 ? -12.115 -12.144 7.409 1.00 93.50 104 THR A N 1
ATOM 754 C CA . THR A 1 104 ? -11.490 -13.465 7.272 1.00 93.50 104 THR A CA 1
ATOM 755 C C . THR A 1 104 ? -10.398 -13.707 8.312 1.00 93.50 104 THR A C 1
ATOM 757 O O . THR A 1 104 ? -10.415 -14.722 9.001 1.00 93.50 104 THR A O 1
ATOM 760 N N . TRP A 1 105 ? -9.461 -12.771 8.467 1.00 87.56 105 TRP A N 1
ATOM 761 C CA . TRP A 1 105 ? -8.254 -12.971 9.281 1.00 87.56 105 TRP A CA 1
ATOM 762 C C . TRP A 1 105 ? -8.380 -12.468 10.718 1.00 87.56 105 TRP A C 1
ATOM 764 O O . TRP A 1 105 ? -7.546 -12.776 11.567 1.00 87.56 105 TRP A O 1
ATOM 774 N N . SER A 1 106 ? -9.401 -11.660 11.006 1.00 89.94 106 SER A N 1
ATOM 775 C CA . SER A 1 106 ? -9.610 -11.065 12.328 1.00 89.94 106 SER A CA 1
ATOM 776 C C . SER A 1 106 ? -10.970 -11.341 12.946 1.00 89.94 106 SER A C 1
ATOM 778 O O . SER A 1 106 ? -11.177 -10.908 14.082 1.00 89.94 106 SER A O 1
ATOM 780 N N . GLY A 1 107 ? -11.883 -12.009 12.231 1.00 92.62 107 GLY A N 1
ATOM 781 C CA . GLY A 1 107 ? -13.252 -12.224 12.697 1.00 92.62 107 GLY A CA 1
ATOM 782 C C . GLY A 1 107 ? -13.965 -10.907 13.011 1.00 92.62 107 GLY A C 1
ATOM 783 O O . GLY A 1 107 ? -14.703 -10.825 13.987 1.00 92.62 107 GLY A O 1
ATOM 784 N N . ALA A 1 108 ? -13.674 -9.843 12.252 1.00 93.31 108 ALA A N 1
ATOM 785 C CA . ALA A 1 108 ? -14.059 -8.484 12.626 1.00 93.31 108 ALA A CA 1
ATOM 786 C C . ALA A 1 108 ? -15.576 -8.214 12.575 1.00 93.31 108 ALA A C 1
ATOM 788 O O . ALA A 1 108 ? -16.026 -7.277 13.234 1.00 93.31 108 ALA A O 1
ATOM 789 N N . GLY A 1 109 ? -16.345 -9.018 11.831 1.00 95.12 109 GLY A N 1
ATOM 790 C CA . GLY A 1 109 ? -17.804 -8.898 11.737 1.00 95.12 109 GLY A CA 1
ATOM 791 C C . GLY A 1 109 ? -18.284 -7.605 11.069 1.00 95.12 109 GLY A C 1
ATOM 792 O O . GLY A 1 109 ? -19.364 -7.119 11.384 1.00 95.12 109 GLY A O 1
ATOM 793 N N . LEU A 1 110 ? -17.472 -7.018 10.188 1.00 95.50 110 LEU A N 1
ATOM 794 C CA . LEU A 1 110 ? -17.772 -5.775 9.483 1.00 95.50 110 LEU A CA 1
ATOM 795 C C . LEU A 1 110 ? -18.757 -6.005 8.334 1.00 95.50 110 LEU A C 1
ATOM 797 O O . LEU A 1 110 ? -18.651 -6.990 7.598 1.00 95.50 110 LEU A O 1
ATOM 801 N N . THR A 1 111 ? -19.631 -5.031 8.102 1.00 96.19 111 THR A N 1
ATOM 802 C CA . THR A 1 111 ? -20.338 -4.897 6.825 1.00 96.19 111 THR A CA 1
ATOM 803 C C . THR A 1 111 ? -19.336 -4.543 5.723 1.00 96.19 111 THR A C 1
ATOM 805 O O . THR A 1 111 ? -18.440 -3.729 5.929 1.00 96.19 111 THR A O 1
ATOM 808 N N . VAL A 1 112 ? -19.468 -5.162 4.546 1.00 97.06 112 VAL A N 1
ATOM 809 C CA . VAL A 1 112 ? -18.607 -4.892 3.379 1.00 97.06 112 VAL A CA 1
ATOM 810 C C . VAL A 1 112 ? -19.264 -3.826 2.496 1.00 97.06 112 VAL A C 1
ATOM 812 O O . VAL A 1 112 ? -19.792 -4.115 1.418 1.00 97.06 112 VAL A O 1
ATOM 815 N N . ASP A 1 113 ? -19.284 -2.592 2.988 1.00 95.62 113 ASP A N 1
ATOM 816 C CA . ASP A 1 113 ? -19.920 -1.431 2.347 1.0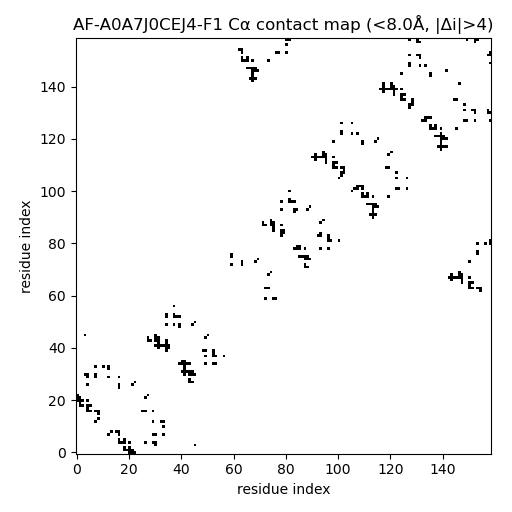0 95.62 113 ASP A CA 1
ATOM 817 C C . ASP A 1 113 ? -18.951 -0.607 1.480 1.00 95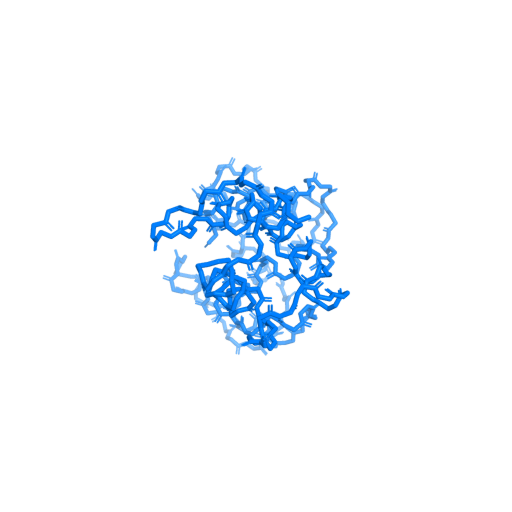.62 113 ASP A C 1
ATOM 819 O O . ASP A 1 113 ? -19.381 0.060 0.538 1.00 95.62 113 ASP A O 1
ATOM 823 N N . GLY A 1 114 ? -17.639 -0.749 1.686 1.00 95.94 114 GLY A N 1
ATOM 824 C CA . GLY A 1 114 ? -16.628 0.068 1.014 1.00 95.94 114 GLY A CA 1
ATOM 825 C C . GLY A 1 114 ? -16.401 1.429 1.655 1.00 95.94 114 GLY A C 1
ATOM 826 O O . GLY A 1 114 ? -15.664 2.234 1.086 1.00 95.94 114 GLY A O 1
ATOM 827 N N . ASP A 1 115 ? -16.960 1.650 2.843 1.00 96.50 115 ASP A N 1
ATOM 828 C CA . ASP A 1 115 ? -16.795 2.877 3.599 1.00 96.50 115 ASP A CA 1
ATOM 829 C C . ASP A 1 115 ? -15.727 2.705 4.678 1.00 96.50 115 ASP A C 1
ATOM 831 O O . ASP A 1 115 ? -15.723 1.790 5.513 1.00 96.50 115 ASP A O 1
ATOM 835 N N . MET A 1 116 ? -14.770 3.628 4.676 1.00 92.81 116 MET A N 1
ATOM 836 C CA . MET A 1 116 ? -13.665 3.617 5.625 1.00 92.81 116 MET A CA 1
ATOM 837 C C . MET A 1 116 ? -14.063 4.279 6.948 1.00 92.81 116 MET A C 1
ATOM 839 O O . MET A 1 116 ? -13.464 5.256 7.387 1.00 92.81 116 MET A O 1
ATOM 843 N N . GLY A 1 117 ? -15.116 3.753 7.570 1.00 95.31 117 GLY A N 1
ATOM 844 C CA . GLY A 1 117 ? -15.651 4.257 8.830 1.00 95.31 117 GLY A CA 1
ATOM 845 C C . GLY A 1 117 ? -14.848 3.830 10.067 1.00 95.31 117 GLY A C 1
ATOM 846 O O . GLY A 1 117 ? -13.971 2.958 9.992 1.00 95.31 117 GLY A O 1
ATOM 847 N N . PRO A 1 118 ? -15.197 4.373 11.249 1.00 96.25 118 PRO A N 1
ATOM 848 C CA . PRO A 1 118 ? -14.481 4.105 12.496 1.00 96.25 118 PRO A CA 1
ATOM 849 C C . PRO A 1 118 ? -14.488 2.624 12.894 1.00 96.25 118 PRO A C 1
ATOM 851 O O . PRO A 1 118 ? -13.526 2.143 13.494 1.00 96.25 118 PRO A O 1
ATOM 854 N N . GLY A 1 119 ? -15.526 1.866 12.520 1.00 96.69 119 GLY A N 1
ATOM 855 C CA . GLY A 1 119 ? -15.578 0.415 12.725 1.00 96.69 119 GLY A CA 1
ATOM 856 C C . GLY A 1 119 ? -14.491 -0.332 11.945 1.00 96.69 119 GLY A C 1
ATOM 857 O O . GLY A 1 119 ? -13.757 -1.136 12.528 1.00 96.69 119 GLY A O 1
ATOM 858 N N . THR A 1 120 ? -14.330 -0.014 10.655 1.00 97.19 120 THR A N 1
ATOM 859 C CA . THR A 1 120 ? -13.281 -0.577 9.789 1.00 97.19 120 THR A CA 1
ATOM 860 C C . THR A 1 120 ? -11.890 -0.233 10.324 1.00 97.19 120 THR A C 1
ATOM 862 O O . THR A 1 120 ? -11.035 -1.112 10.446 1.00 97.19 120 THR A O 1
ATOM 865 N N . VAL A 1 121 ? -11.669 1.023 10.725 1.00 97.56 121 VAL A N 1
ATOM 866 C CA . VAL A 1 121 ? -10.376 1.464 11.273 1.00 97.56 121 VAL A CA 1
ATOM 867 C C . VAL A 1 121 ? -10.075 0.794 12.617 1.00 97.56 121 VAL A C 1
ATOM 869 O O . VAL A 1 121 ? -8.975 0.280 12.811 1.00 97.56 121 VAL A O 1
ATOM 872 N N . SER A 1 122 ? -11.058 0.695 13.515 1.00 97.69 122 SER A N 1
ATOM 873 C CA . SER A 1 122 ? -10.909 0.013 14.811 1.00 97.69 122 SER A CA 1
ATOM 874 C C . SER A 1 122 ? -10.593 -1.475 14.646 1.00 97.69 122 SER A C 1
ATOM 876 O O . SER A 1 122 ? -9.855 -2.073 15.433 1.00 97.69 122 SER A O 1
ATOM 878 N N . ALA A 1 123 ? -11.170 -2.118 13.629 1.00 97.31 123 ALA A N 1
ATOM 879 C CA . ALA A 1 123 ? -10.849 -3.496 13.281 1.00 97.31 123 ALA A CA 1
ATOM 880 C C . ALA A 1 123 ? -9.410 -3.630 12.768 1.00 97.31 123 ALA A C 1
ATOM 882 O O . ALA A 1 123 ? -8.694 -4.525 13.224 1.00 97.31 123 ALA A O 1
ATOM 883 N N . LEU A 1 124 ? -8.959 -2.718 11.900 1.00 97.12 124 LEU A N 1
ATOM 884 C CA . LEU A 1 124 ? -7.574 -2.700 11.438 1.00 97.12 124 LEU A CA 1
ATOM 885 C C . LEU A 1 124 ? -6.593 -2.483 12.596 1.00 97.12 124 LEU A C 1
ATOM 887 O O . LEU A 1 124 ? -5.632 -3.232 12.720 1.00 97.12 124 LEU A O 1
ATOM 891 N N . GLN A 1 125 ? -6.837 -1.509 13.473 1.00 97.94 125 GLN A N 1
ATOM 892 C CA . GLN A 1 125 ? -5.974 -1.234 14.628 1.00 97.94 125 GLN A CA 1
ATOM 893 C C . GLN A 1 125 ? -5.825 -2.469 15.527 1.00 97.94 125 GLN A C 1
ATOM 895 O O . GLN A 1 125 ? -4.711 -2.835 15.905 1.00 97.94 125 GLN A O 1
ATOM 900 N N . ARG A 1 126 ? -6.929 -3.179 15.809 1.00 96.81 126 ARG A N 1
ATOM 901 C CA . ARG A 1 126 ? -6.897 -4.458 16.542 1.00 96.81 126 ARG A CA 1
ATOM 902 C C . ARG A 1 126 ? -6.097 -5.529 15.804 1.00 96.81 126 ARG A C 1
ATOM 904 O O . ARG A 1 126 ? -5.340 -6.261 16.437 1.00 96.81 126 ARG A O 1
ATOM 911 N N . HIS A 1 127 ? -6.257 -5.628 14.487 1.00 95.94 127 HIS A N 1
ATOM 912 C CA . HIS A 1 127 ? -5.511 -6.580 13.670 1.00 95.94 127 HIS A CA 1
ATOM 913 C C . HIS A 1 127 ? -4.002 -6.295 13.698 1.00 95.94 127 HIS A C 1
ATOM 915 O O . HIS A 1 127 ? -3.223 -7.190 14.016 1.00 95.94 127 HIS A O 1
ATOM 921 N N . LEU A 1 128 ? -3.591 -5.042 13.488 1.00 96.12 128 LEU A N 1
ATOM 922 C CA . LEU A 1 128 ? -2.187 -4.618 13.542 1.00 96.12 128 LEU A CA 1
ATOM 923 C C . LEU A 1 128 ? -1.574 -4.831 14.934 1.00 96.12 128 LEU A C 1
ATOM 925 O O . LEU A 1 128 ? -0.436 -5.291 15.052 1.00 96.12 128 LEU A O 1
ATOM 929 N N . ASN A 1 129 ? -2.339 -4.582 16.001 1.00 95.50 129 ASN A N 1
ATOM 930 C CA . ASN A 1 129 ? -1.914 -4.903 17.364 1.00 95.50 129 ASN A CA 1
ATOM 931 C C . ASN A 1 129 ? -1.617 -6.396 17.547 1.00 95.50 129 ASN A C 1
ATOM 933 O O . ASN A 1 129 ? -0.671 -6.733 18.250 1.00 95.50 129 ASN A O 1
ATOM 937 N N . ARG A 1 130 ? -2.368 -7.291 16.896 1.00 93.06 130 ARG A N 1
ATOM 938 C CA . ARG A 1 130 ? -2.099 -8.736 16.954 1.00 93.06 130 ARG A CA 1
ATOM 939 C C . ARG A 1 130 ? -0.931 -9.165 16.069 1.00 93.06 130 ARG A C 1
ATOM 941 O O . ARG A 1 130 ? -0.106 -9.951 16.518 1.00 93.06 130 ARG A O 1
ATOM 948 N N . MET A 1 131 ? -0.849 -8.657 14.841 1.00 87.19 131 MET A N 1
ATOM 949 C CA . MET A 1 131 ? 0.130 -9.129 13.851 1.00 87.19 131 MET A CA 1
ATOM 950 C C . MET A 1 131 ? 1.556 -8.644 14.124 1.00 87.19 131 MET A C 1
ATOM 952 O O . MET A 1 131 ? 2.526 -9.381 13.924 1.00 87.19 131 MET A O 1
ATOM 956 N N . VAL A 1 132 ? 1.699 -7.395 14.577 1.00 89.75 132 VAL A N 1
ATOM 957 C CA . VAL A 1 132 ? 3.012 -6.754 14.756 1.00 89.75 132 VAL A CA 1
ATOM 958 C C . VAL A 1 132 ? 3.206 -6.120 16.131 1.00 89.75 132 VAL A C 1
ATOM 960 O O . VAL A 1 132 ? 4.171 -5.388 16.323 1.00 89.75 132 VAL A O 1
ATOM 963 N N . ASN A 1 133 ? 2.326 -6.405 17.100 1.00 92.19 133 ASN A N 1
ATOM 964 C CA . ASN A 1 133 ? 2.376 -5.813 18.443 1.00 92.19 133 ASN A CA 1
ATOM 965 C C . ASN A 1 133 ? 2.478 -4.277 18.394 1.00 92.19 133 ASN A C 1
ATOM 967 O O . ASN A 1 133 ? 3.292 -3.671 19.089 1.00 92.19 133 ASN A O 1
ATOM 971 N N . ALA A 1 134 ? 1.667 -3.653 17.532 1.00 90.94 134 ALA A N 1
ATOM 972 C CA . ALA A 1 134 ? 1.762 -2.225 17.227 1.00 90.94 134 ALA A CA 1
ATOM 973 C C . ALA A 1 134 ? 1.474 -1.291 18.421 1.00 90.94 134 ALA A C 1
ATOM 975 O O . ALA A 1 134 ? 1.826 -0.116 18.359 1.00 90.94 134 ALA A O 1
ATOM 976 N N . ARG A 1 135 ? 0.850 -1.794 19.500 1.00 94.56 135 ARG A N 1
ATOM 977 C CA . ARG A 1 135 ? 0.464 -1.031 20.707 1.00 94.56 135 ARG A CA 1
ATOM 978 C C . ARG A 1 135 ? -0.346 0.240 20.402 1.00 94.56 135 ARG A C 1
ATOM 980 O O . ARG A 1 135 ? -0.226 1.243 21.098 1.00 94.56 135 ARG A O 1
ATOM 987 N N . LEU A 1 136 ? -1.177 0.193 19.366 1.00 94.69 136 LEU A N 1
ATOM 988 C CA . LEU A 1 136 ? -2.096 1.263 19.000 1.00 94.69 136 LEU A CA 1
ATOM 989 C C . LEU A 1 136 ? -3.261 1.340 19.984 1.00 94.69 136 LEU A C 1
ATOM 991 O O . LEU A 1 136 ? -3.831 0.311 20.363 1.00 94.69 136 LEU A O 1
ATOM 995 N N . THR A 1 137 ? -3.685 2.561 20.294 1.00 96.12 137 THR A N 1
ATOM 996 C CA . THR A 1 137 ? -5.026 2.815 20.823 1.00 96.12 137 THR A CA 1
ATOM 997 C C . THR A 1 137 ? -6.057 2.478 19.747 1.00 96.12 137 THR A C 1
ATOM 999 O O . THR A 1 137 ? -5.893 2.850 18.587 1.00 96.12 137 THR A O 1
ATOM 1002 N N . VAL A 1 138 ? -7.116 1.759 20.120 1.00 96.94 138 VAL A N 1
ATOM 1003 C CA . VAL A 1 138 ? -8.228 1.438 19.214 1.00 96.94 138 VAL A CA 1
ATOM 1004 C C . VAL A 1 138 ? -9.253 2.566 19.300 1.00 96.94 138 VAL A C 1
ATOM 1006 O O . VAL A 1 138 ? -10.227 2.473 20.041 1.00 96.94 138 VAL A O 1
ATOM 1009 N N . ASP A 1 139 ? -8.975 3.663 18.603 1.00 95.56 139 ASP A N 1
ATOM 1010 C CA . ASP A 1 139 ? -9.782 4.891 18.603 1.00 95.56 139 ASP A CA 1
ATOM 1011 C C . ASP A 1 139 ? -10.641 5.057 17.336 1.00 95.56 139 ASP A C 1
ATOM 1013 O O . ASP A 1 139 ? -11.381 6.032 17.209 1.00 95.56 139 ASP A O 1
ATOM 1017 N N . GLY A 1 140 ? -10.537 4.128 16.378 1.00 96.19 140 GLY A N 1
ATOM 1018 C CA . GLY A 1 140 ? -11.273 4.183 15.116 1.00 96.19 140 GLY A CA 1
ATOM 1019 C C . GLY A 1 140 ? -10.872 5.342 14.206 1.00 96.19 140 GLY A C 1
ATOM 1020 O O . GLY A 1 140 ? -11.558 5.602 13.220 1.00 96.19 140 GLY A O 1
ATOM 1021 N N . SER A 1 141 ? -9.770 6.029 14.503 1.00 96.88 141 SER A N 1
ATOM 1022 C CA . SER A 1 141 ? -9.314 7.195 13.756 1.00 96.88 141 SER A CA 1
ATOM 1023 C C . SER A 1 141 ? -8.195 6.823 12.787 1.00 96.88 141 SER A C 1
ATOM 1025 O O . SER A 1 141 ? -7.194 6.186 13.135 1.00 96.88 141 SER A O 1
ATOM 1027 N N . TRP A 1 142 ? -8.358 7.215 11.522 1.00 94.38 142 TRP A N 1
ATOM 1028 C CA . TRP A 1 142 ? -7.335 7.007 10.501 1.00 94.38 142 TRP A CA 1
ATOM 1029 C C . TRP A 1 142 ? -6.221 8.045 10.654 1.00 94.38 142 TRP A C 1
ATOM 1031 O O . TRP A 1 142 ? -6.258 9.116 10.053 1.00 94.38 142 TRP A O 1
ATOM 1041 N N . GLY A 1 143 ? -5.251 7.739 11.515 1.00 95.81 143 GLY A N 1
ATOM 1042 C CA . GLY A 1 143 ? -4.152 8.640 11.849 1.00 95.81 143 GLY A CA 1
ATOM 1043 C C . GLY A 1 143 ? -2.757 8.081 11.547 1.00 95.81 143 GLY A C 1
ATOM 1044 O O . GLY A 1 143 ? -2.603 6.890 11.250 1.00 95.81 143 GLY A O 1
ATOM 1045 N N . PRO A 1 144 ? -1.710 8.916 11.702 1.00 96.25 144 PRO A N 1
ATOM 1046 C CA . PRO A 1 144 ? -0.330 8.541 11.396 1.00 96.25 144 PRO A CA 1
ATOM 1047 C C . PRO A 1 144 ? 0.167 7.306 12.152 1.00 96.25 144 PRO A C 1
ATOM 1049 O O . PRO A 1 144 ? 0.943 6.530 11.607 1.00 96.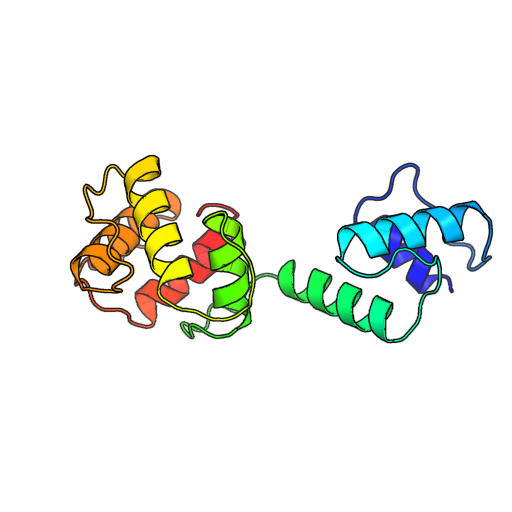25 144 PRO A O 1
ATOM 1052 N N . ALA A 1 145 ? -0.280 7.085 13.392 1.00 96.25 145 ALA A N 1
ATOM 1053 C CA . ALA A 1 145 ? 0.099 5.900 14.164 1.00 96.25 145 ALA A CA 1
ATOM 1054 C C . ALA A 1 145 ? -0.416 4.604 13.514 1.00 96.25 145 ALA A C 1
ATOM 1056 O O . ALA A 1 145 ? 0.356 3.664 13.315 1.00 96.25 145 ALA A O 1
ATOM 1057 N N . THR A 1 146 ? -1.692 4.582 13.112 1.00 97.19 146 THR A N 1
ATOM 1058 C CA . THR A 1 146 ? -2.305 3.461 12.383 1.00 97.19 146 THR A CA 1
ATOM 1059 C C . THR A 1 146 ? -1.570 3.206 11.067 1.00 97.19 146 THR A C 1
ATOM 1061 O O . THR A 1 146 ? -1.252 2.061 10.752 1.00 97.19 146 THR A O 1
ATOM 1064 N N . ILE A 1 147 ? -1.227 4.270 10.332 1.00 96.94 147 ILE A N 1
ATOM 1065 C CA . ILE A 1 147 ? -0.515 4.163 9.053 1.00 96.94 147 ILE A CA 1
ATOM 1066 C C . ILE A 1 147 ? 0.909 3.626 9.249 1.00 96.94 147 ILE A C 1
ATOM 1068 O O . ILE A 1 147 ? 1.305 2.707 8.539 1.00 96.94 147 ILE A O 1
ATOM 1072 N N . LYS A 1 148 ? 1.665 4.108 10.244 1.00 95.62 148 LYS A N 1
ATOM 1073 C CA . LYS A 1 148 ? 3.010 3.582 10.554 1.00 95.62 148 LYS A CA 1
ATOM 1074 C C . LYS A 1 148 ? 2.974 2.102 10.909 1.00 95.62 148 LYS A C 1
ATOM 1076 O O . LYS A 1 148 ? 3.827 1.331 10.476 1.00 9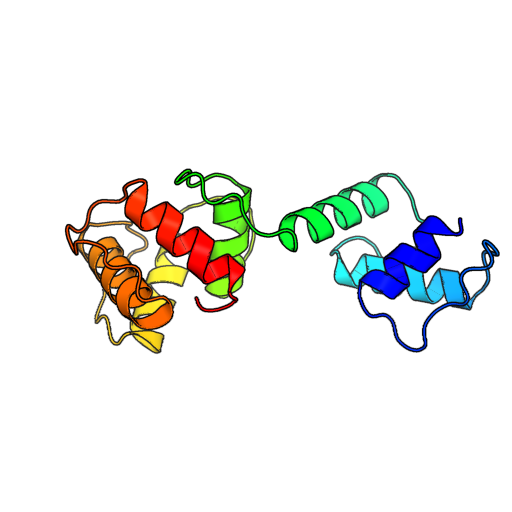5.62 148 LYS A O 1
ATOM 1081 N N . ALA A 1 149 ? 1.986 1.689 11.697 1.00 96.06 149 ALA A N 1
ATOM 1082 C CA . ALA A 1 149 ? 1.800 0.287 12.038 1.00 96.06 149 ALA A CA 1
ATOM 1083 C C . ALA A 1 149 ? 1.464 -0.565 10.804 1.00 96.06 149 ALA A C 1
ATOM 1085 O O . ALA A 1 149 ? 2.011 -1.656 10.659 1.00 96.06 149 ALA A O 1
ATOM 1086 N N . LEU A 1 150 ? 0.627 -0.051 9.898 1.00 95.06 150 LEU A N 1
ATOM 1087 C CA . LEU A 1 150 ? 0.319 -0.695 8.623 1.00 95.06 150 LEU A CA 1
ATOM 1088 C C . LEU A 1 150 ? 1.566 -0.828 7.740 1.00 95.06 150 LEU A C 1
ATOM 1090 O O . LEU A 1 150 ? 1.868 -1.925 7.281 1.00 95.06 150 LEU A O 1
ATOM 1094 N N . GLN A 1 151 ? 2.333 0.250 7.566 1.00 93.25 151 GLN A N 1
ATOM 1095 C CA . GLN A 1 151 ? 3.600 0.243 6.825 1.00 93.25 151 GLN A CA 1
ATOM 1096 C C . GLN A 1 151 ? 4.579 -0.785 7.407 1.00 93.25 151 GLN A C 1
ATOM 1098 O O . GLN A 1 151 ? 5.173 -1.567 6.670 1.00 93.25 151 GLN A O 1
ATOM 1103 N N . ASN A 1 152 ? 4.699 -0.854 8.736 1.00 91.88 152 ASN A N 1
ATOM 1104 C CA . ASN A 1 152 ? 5.500 -1.876 9.410 1.00 91.88 152 ASN A CA 1
ATOM 1105 C C . ASN A 1 152 ? 4.992 -3.301 9.148 1.00 91.88 152 ASN A C 1
ATOM 1107 O O . ASN A 1 152 ? 5.803 -4.192 8.907 1.00 91.88 152 ASN A O 1
ATOM 1111 N N . ALA A 1 153 ? 3.678 -3.532 9.185 1.00 91.00 153 ALA A N 1
ATOM 1112 C CA . ALA A 1 153 ? 3.095 -4.844 8.904 1.00 91.00 153 ALA A CA 1
ATOM 1113 C C . ALA A 1 153 ? 3.342 -5.289 7.460 1.00 91.00 153 ALA A C 1
ATOM 1115 O O . ALA A 1 153 ? 3.775 -6.420 7.240 1.00 91.00 153 ALA A O 1
ATOM 1116 N N . LEU A 1 154 ? 3.165 -4.384 6.498 1.00 88.94 154 LEU A N 1
ATOM 1117 C CA . LEU A 1 154 ? 3.458 -4.615 5.083 1.00 88.94 154 LEU A CA 1
ATOM 1118 C C . LEU A 1 154 ? 4.940 -4.940 4.859 1.00 88.94 154 LEU A C 1
ATOM 1120 O O . LEU A 1 154 ? 5.264 -5.931 4.212 1.00 88.94 154 LEU A O 1
ATOM 1124 N N . ASN A 1 155 ? 5.838 -4.184 5.494 1.00 84.81 155 ASN A N 1
ATOM 1125 C CA . ASN A 1 155 ? 7.285 -4.416 5.446 1.00 84.81 155 ASN A CA 1
ATOM 1126 C C . ASN A 1 155 ? 7.730 -5.761 6.027 1.00 84.81 155 ASN A C 1
ATOM 1128 O O . ASN A 1 155 ? 8.818 -6.240 5.713 1.00 84.81 155 ASN A O 1
ATOM 1132 N N . LEU A 1 156 ? 6.929 -6.344 6.916 1.00 80.88 156 LEU A N 1
ATOM 1133 C CA . LEU A 1 156 ? 7.189 -7.649 7.517 1.00 80.88 156 LEU A CA 1
ATOM 1134 C C . LEU A 1 156 ? 6.439 -8.783 6.805 1.00 80.88 156 LEU A C 1
ATOM 1136 O O . LEU A 1 156 ? 6.579 -9.926 7.235 1.00 80.88 156 LEU A O 1
ATOM 1140 N N . ALA A 1 157 ? 5.652 -8.481 5.762 1.00 73.25 157 ALA A N 1
ATOM 1141 C CA . ALA A 1 157 ? 4.712 -9.405 5.124 1.00 73.25 157 ALA A CA 1
ATOM 1142 C C . ALA A 1 157 ? 3.751 -10.065 6.136 1.00 73.25 157 ALA A C 1
ATOM 1144 O O . ALA A 1 157 ? 3.482 -11.264 6.090 1.00 73.25 157 ALA A O 1
ATOM 1145 N N . ARG A 1 158 ? 3.278 -9.271 7.104 1.00 76.12 158 ARG A N 1
ATOM 1146 C CA . ARG A 1 158 ? 2.397 -9.684 8.210 1.00 76.12 158 ARG A CA 1
ATOM 1147 C C . ARG A 1 158 ? 1.055 -8.950 8.184 1.00 76.12 158 ARG A C 1
ATOM 1149 O O . ARG A 1 158 ? 0.493 -8.684 9.245 1.00 76.12 158 ARG A O 1
ATOM 1156 N N . LEU A 1 159 ? 0.581 -8.569 7.004 1.00 79.38 159 LEU A N 1
ATOM 1157 C CA . LEU A 1 159 ? -0.777 -8.068 6.811 1.00 79.38 159 LEU A CA 1
ATOM 1158 C C . LEU A 1 159 ? -1.602 -9.158 6.140 1.00 79.38 159 LEU A C 1
ATOM 1160 O O . LEU A 1 159 ? -2.703 -9.433 6.659 1.00 79.38 159 LEU A O 1
#

Mean predicted aligned error: 9.92 Å

pLDDT: mean 88.81, std 8.35, range [52.53, 97.94]

Solvent-accessible surface area (backbone atoms only — not comparable to full-atom values): 8946 Å² total; per-residue (Å²): 97,36,64,57,37,46,51,33,37,72,76,64,46,81,81,67,62,79,71,76,47,67,90,43,78,66,49,35,55,40,41,20,52,42,24,54,73,47,73,46,80,58,78,44,66,89,43,73,68,47,50,50,32,47,50,50,47,49,57,72,68,40,72,58,77,70,76,29,65,87,43,58,70,52,39,31,53,48,25,53,64,42,72,42,84,68,79,52,66,88,45,45,69,50,38,29,27,44,35,50,41,38,32,74,78,59,68,56,78,60,79,73,79,27,66,88,44,45,67,56,38,29,45,48,37,52,44,41,33,68,63,64,63,54,78,62,78,74,74,26,63,95,42,46,68,57,38,26,41,47,33,52,22,56,61,65,76,49,102

Foldseek 3Di:
DLVLLVLLVVVPDPPRDDSPVDDDPVQLVSLLVLCVVLPHHSPSDPDPVSVVSSVVVVLLLPQDDLQLDCALSLQQLLCVLLVHDRPSDQFLRSLLSLQVSLCVPPVLPDDSRSDLFLSSLLSLQVLLCVQPVLVDDSRSDSTSSSSSSSSVCSSVSRD

Sequence (159 aa):
MAAQQSAVNGLGYSPQLTVDGIWGARTDAGVRWLQTKVGVAADGLWGPATEAAYNAYLDEGSRLAVDGVFGPATVTATQRAIGVTTDGVWGPASVRGLQRHLNTWSGAGLTVDGDMGPGTVSALQRHLNRMVNARLTVDGSWGPATIKALQNALNLARL